Protein AF-A0A820FW17-F1 (afdb_monomer_lite)

Organism: NCBI:txid433720

Radius of gyration: 15.19 Å; chains: 1; bounding box: 33×35×38 Å

pLDDT: mean 90.96, std 7.45, range [53.25, 98.19]

Structure (mmCIF, N/CA/C/O backbone):
data_AF-A0A820FW17-F1
#
_entry.id   AF-A0A820FW17-F1
#
loop_
_atom_site.group_PDB
_atom_site.id
_atom_site.type_symbol
_atom_site.label_atom_id
_atom_site.label_alt_id
_atom_site.label_comp_id
_atom_site.label_asym_id
_atom_site.label_entity_id
_atom_site.label_seq_id
_atom_site.pdbx_PDB_ins_code
_atom_site.Cartn_x
_atom_site.Cartn_y
_atom_site.Cartn_z
_atom_site.occupancy
_atom_site.B_iso_or_equiv
_atom_site.auth_seq_id
_atom_site.auth_comp_id
_atom_site.auth_asym_id
_atom_site.auth_atom_id
_atom_site.pdbx_PDB_model_num
ATOM 1 N N . MET A 1 1 ? -8.948 -3.973 7.802 1.00 91.62 1 MET A N 1
ATOM 2 C CA . MET A 1 1 ? -8.197 -4.962 7.002 1.00 91.62 1 MET A CA 1
ATOM 3 C C . MET A 1 1 ? -8.538 -4.764 5.540 1.00 91.62 1 MET A C 1
ATOM 5 O O . MET A 1 1 ? -9.638 -4.302 5.262 1.00 91.62 1 MET A O 1
ATOM 9 N N . THR A 1 2 ? -7.633 -5.099 4.635 1.00 94.81 2 THR A N 1
ATOM 10 C CA . THR A 1 2 ? -7.810 -4.974 3.189 1.00 94.81 2 THR A CA 1
ATOM 11 C C . THR A 1 2 ? -7.684 -6.327 2.517 1.00 94.81 2 THR A C 1
ATOM 13 O O . THR A 1 2 ? -7.082 -7.251 3.072 1.00 94.81 2 THR A O 1
ATOM 16 N N . ALA A 1 3 ? -8.319 -6.442 1.358 1.00 93.38 3 ALA A N 1
ATOM 17 C CA . ALA A 1 3 ? -8.291 -7.650 0.561 1.00 93.38 3 ALA A CA 1
ATOM 18 C C . ALA A 1 3 ? -6.934 -7.851 -0.133 1.00 93.38 3 ALA A C 1
ATOM 20 O O . ALA A 1 3 ? -6.073 -6.964 -0.142 1.00 93.38 3 ALA A O 1
ATOM 21 N N . THR A 1 4 ? -6.766 -9.037 -0.707 1.00 91.81 4 THR A N 1
ATOM 22 C CA . THR A 1 4 ? -5.729 -9.378 -1.686 1.00 91.81 4 THR A CA 1
ATOM 23 C C . THR A 1 4 ? -6.380 -10.007 -2.923 1.00 91.81 4 THR A C 1
ATOM 25 O O . THR A 1 4 ? -7.594 -10.207 -2.970 1.00 91.81 4 THR A O 1
ATOM 28 N N . SER A 1 5 ? -5.573 -10.354 -3.919 1.00 87.19 5 SER A N 1
ATOM 29 C CA . SER A 1 5 ? -5.986 -11.172 -5.063 1.00 87.19 5 SER A CA 1
ATOM 30 C C . SER A 1 5 ? -5.488 -12.604 -4.906 1.00 87.19 5 SER A C 1
ATOM 32 O O . SER A 1 5 ? -4.535 -12.848 -4.164 1.00 87.19 5 SER A O 1
ATOM 34 N N . HIS A 1 6 ? -6.122 -13.529 -5.628 1.00 82.00 6 HIS A N 1
ATOM 35 C CA . HIS A 1 6 ? -5.799 -14.956 -5.588 1.00 82.00 6 HIS A CA 1
ATOM 36 C C . HIS A 1 6 ? -4.338 -15.244 -5.977 1.00 82.00 6 HIS A C 1
ATOM 38 O O . HIS A 1 6 ? -3.636 -15.968 -5.274 1.00 82.00 6 HIS A O 1
ATOM 44 N N . ASP A 1 7 ? -3.857 -14.632 -7.063 1.00 83.38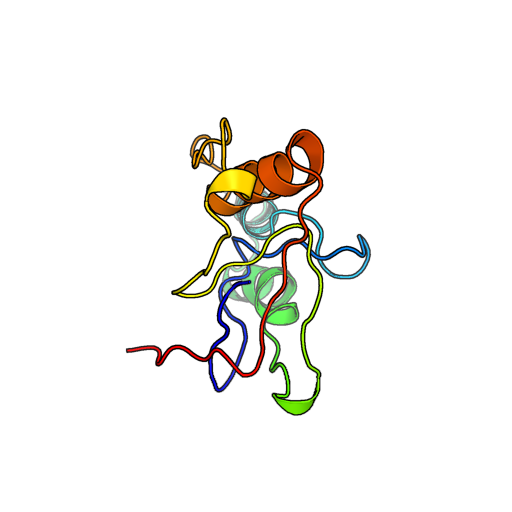 7 ASP A N 1
ATOM 45 C CA . ASP A 1 7 ? -2.537 -14.959 -7.608 1.00 83.38 7 ASP A CA 1
ATOM 46 C C . ASP A 1 7 ? -1.434 -14.084 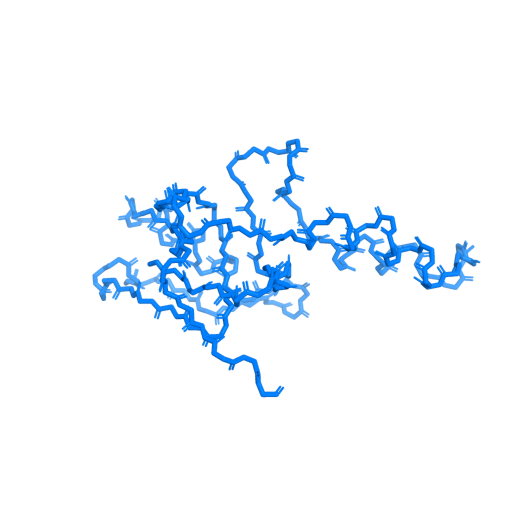-7.017 1.00 83.38 7 ASP A C 1
ATOM 48 O O . ASP A 1 7 ? -0.484 -14.584 -6.422 1.00 83.38 7 ASP A O 1
ATOM 52 N N . THR A 1 8 ? -1.542 -12.764 -7.147 1.00 84.69 8 THR A N 1
ATOM 53 C CA . THR A 1 8 ? -0.518 -11.839 -6.650 1.00 84.69 8 THR A CA 1
ATOM 54 C C . THR A 1 8 ? -1.135 -10.585 -6.072 1.00 84.69 8 THR A C 1
ATOM 56 O O . THR A 1 8 ? -2.062 -10.020 -6.652 1.00 84.69 8 THR A O 1
ATOM 59 N N . TYR A 1 9 ? -0.562 -10.085 -4.982 1.00 82.06 9 TYR A N 1
ATOM 60 C CA . TYR A 1 9 ? -0.859 -8.746 -4.503 1.00 82.06 9 TYR A CA 1
ATOM 61 C C . TYR A 1 9 ? -0.264 -7.725 -5.487 1.00 82.06 9 TYR A C 1
ATOM 63 O O . TYR A 1 9 ? 0.958 -7.606 -5.594 1.00 82.06 9 TYR A O 1
ATOM 71 N N . TYR A 1 10 ? -1.124 -7.030 -6.234 1.00 78.81 10 TYR A N 1
ATOM 72 C CA . TYR A 1 10 ? -0.709 -6.182 -7.358 1.00 78.81 10 TYR A CA 1
ATOM 73 C C . TYR A 1 10 ? -0.838 -4.678 -7.090 1.00 78.81 10 TYR A C 1
ATOM 75 O O . TYR A 1 10 ? -0.148 -3.889 -7.734 1.00 78.81 10 TYR A O 1
ATOM 83 N N . ASP A 1 11 ? -1.694 -4.259 -6.153 1.00 83.75 11 ASP A N 1
ATOM 84 C CA . ASP A 1 11 ? -1.913 -2.840 -5.855 1.00 83.75 11 ASP A CA 1
ATOM 85 C C . ASP A 1 11 ? -0.840 -2.317 -4.889 1.00 83.75 11 ASP A C 1
ATOM 87 O O . ASP A 1 11 ? -1.019 -2.076 -3.688 1.00 83.75 11 ASP A O 1
ATOM 91 N N . ILE A 1 12 ? 0.350 -2.203 -5.468 1.00 92.44 12 ILE A N 1
ATOM 92 C CA . ILE A 1 12 ? 1.550 -1.710 -4.814 1.00 92.44 12 ILE A CA 1
ATOM 93 C C . ILE A 1 12 ? 1.549 -0.179 -4.682 1.00 92.44 12 ILE A C 1
ATOM 95 O O . ILE A 1 12 ? 2.376 0.369 -3.959 1.00 92.44 12 ILE A O 1
ATOM 99 N N . TRP A 1 13 ? 0.615 0.536 -5.325 1.00 93.06 13 TRP A N 1
ATOM 100 C CA . TRP A 1 13 ? 0.510 1.989 -5.165 1.00 93.06 13 TRP A CA 1
ATOM 101 C C . TRP A 1 13 ? 0.103 2.344 -3.732 1.00 93.06 13 TRP A C 1
ATOM 103 O O . TRP A 1 13 ? 0.735 3.196 -3.095 1.00 93.06 13 TRP A O 1
ATOM 113 N N . ALA A 1 14 ? -0.875 1.612 -3.191 1.00 95.12 14 ALA A N 1
ATOM 114 C CA . ALA A 1 14 ? -1.338 1.747 -1.814 1.00 95.12 14 ALA A CA 1
ATOM 115 C C . ALA A 1 14 ? -0.405 1.099 -0.773 1.00 95.12 14 ALA A C 1
ATOM 117 O O . ALA A 1 14 ? -0.507 1.418 0.417 1.00 95.12 14 ALA A O 1
ATOM 118 N N . LEU A 1 15 ? 0.473 0.173 -1.175 1.00 95.56 15 LEU A N 1
ATOM 119 C CA . LEU A 1 15 ? 1.255 -0.651 -0.251 1.00 95.56 15 LEU A CA 1
ATOM 120 C C . LEU A 1 15 ? 2.375 0.134 0.438 1.00 95.56 15 LEU A C 1
ATOM 122 O O . LEU A 1 15 ? 3.259 0.694 -0.204 1.00 95.56 15 LEU A O 1
ATOM 126 N N . ARG A 1 16 ? 2.376 0.113 1.769 1.00 96.12 16 ARG A N 1
ATOM 127 C CA . ARG A 1 16 ? 3.464 0.589 2.626 1.00 96.12 16 ARG A CA 1
ATOM 128 C C . ARG A 1 16 ? 3.666 -0.421 3.748 1.00 96.12 16 ARG A C 1
ATOM 130 O O . ARG A 1 16 ? 2.832 -0.529 4.646 1.00 96.12 16 ARG A O 1
ATOM 137 N N . THR A 1 17 ? 4.748 -1.184 3.709 1.00 95.62 17 THR A N 1
ATOM 138 C CA . THR A 1 17 ? 5.083 -2.174 4.738 1.00 95.62 17 THR A CA 1
ATOM 139 C C . THR A 1 17 ? 5.561 -1.500 6.020 1.00 95.62 17 THR A C 1
ATOM 141 O O . THR A 1 17 ? 5.918 -0.324 6.020 1.00 95.62 17 THR A O 1
ATOM 144 N N . LEU A 1 18 ? 5.597 -2.244 7.130 1.00 95.75 18 LEU A N 1
ATOM 145 C CA . LEU A 1 18 ? 6.211 -1.773 8.382 1.00 95.75 18 LEU A CA 1
ATOM 146 C C . LEU A 1 18 ? 7.747 -1.720 8.318 1.00 95.75 18 LEU A C 1
ATOM 148 O O . LEU A 1 18 ? 8.358 -0.958 9.061 1.00 95.75 18 LEU A O 1
ATOM 152 N N . SER A 1 19 ? 8.366 -2.515 7.439 1.00 92.94 19 SER A N 1
ATOM 153 C CA . SER A 1 19 ? 9.810 -2.473 7.200 1.00 92.94 19 SER A CA 1
ATOM 154 C C . SER A 1 19 ? 10.143 -1.516 6.062 1.00 92.94 19 SER A C 1
ATOM 156 O O . SER A 1 19 ? 9.571 -1.634 4.978 1.00 92.94 19 SER A O 1
ATOM 158 N N . ASP A 1 20 ? 11.104 -0.622 6.275 1.00 88.50 20 ASP A N 1
ATOM 159 C CA . ASP A 1 20 ? 11.577 0.295 5.232 1.00 88.50 20 ASP A CA 1
ATOM 160 C C . ASP A 1 20 ? 12.435 -0.420 4.178 1.00 88.50 20 ASP A C 1
ATOM 162 O O . ASP A 1 20 ? 12.511 0.029 3.037 1.00 88.50 20 ASP A O 1
ATOM 166 N N . SER A 1 21 ? 13.021 -1.571 4.533 1.00 87.25 21 SER A N 1
ATOM 167 C CA . SER A 1 21 ? 13.810 -2.399 3.613 1.00 87.25 21 SER A CA 1
ATOM 168 C C . SER A 1 21 ? 12.968 -3.219 2.636 1.00 87.25 21 SER A C 1
ATOM 170 O O . SER A 1 21 ? 13.507 -3.701 1.645 1.00 87.25 21 SER A O 1
ATOM 172 N N . VAL A 1 22 ? 11.670 -3.398 2.914 1.00 87.25 22 VAL A N 1
ATOM 173 C CA . VAL A 1 22 ? 10.762 -4.149 2.038 1.00 87.25 22 VAL A CA 1
ATOM 174 C C . VAL A 1 22 ? 10.112 -3.180 1.056 1.00 87.25 22 VAL A C 1
ATOM 176 O O . VAL A 1 22 ? 10.512 -3.131 -0.102 1.00 87.25 22 VAL A O 1
ATOM 179 N N . MET A 1 23 ? 9.151 -2.371 1.509 1.00 90.19 23 MET A N 1
ATOM 180 C CA . MET A 1 23 ? 8.481 -1.391 0.657 1.00 90.19 23 MET A CA 1
ATOM 181 C C . MET A 1 23 ? 7.739 -0.329 1.485 1.00 90.19 23 MET A C 1
ATOM 183 O O . MET A 1 23 ? 6.535 -0.428 1.709 1.00 90.19 23 MET A O 1
ATOM 187 N N . ASN A 1 24 ? 8.437 0.721 1.926 1.00 93.25 24 ASN A N 1
ATOM 188 C CA . ASN A 1 24 ? 7.821 1.885 2.585 1.00 93.25 24 ASN A CA 1
ATOM 189 C C . ASN A 1 24 ? 8.031 3.192 1.797 1.00 93.25 24 ASN A C 1
ATOM 191 O O . ASN A 1 24 ? 8.445 4.213 2.338 1.00 93.25 24 ASN A O 1
ATOM 195 N N . TYR A 1 25 ? 7.793 3.159 0.490 1.00 92.31 25 TYR A N 1
ATOM 196 C CA . TYR A 1 25 ? 7.887 4.331 -0.380 1.00 92.31 25 TYR A CA 1
ATOM 197 C C . TYR A 1 25 ? 6.917 4.197 -1.553 1.00 92.31 25 TYR A C 1
ATOM 199 O O . TYR A 1 25 ? 6.370 3.122 -1.795 1.00 92.31 25 TYR A O 1
ATOM 207 N N . ASP A 1 26 ? 6.699 5.296 -2.273 1.00 92.44 26 ASP A N 1
ATOM 208 C CA . ASP A 1 26 ? 5.911 5.279 -3.499 1.00 92.44 26 ASP A CA 1
ATOM 209 C C . ASP A 1 26 ? 6.774 4.842 -4.688 1.00 92.44 26 ASP A C 1
ATOM 211 O O . ASP A 1 26 ? 7.699 5.546 -5.101 1.00 92.44 26 ASP A O 1
ATOM 215 N N . VAL A 1 27 ? 6.493 3.652 -5.215 1.00 91.31 27 VAL A N 1
ATOM 216 C CA . VAL A 1 27 ? 7.201 3.092 -6.373 1.00 91.31 27 VAL A CA 1
ATOM 217 C C . VAL A 1 27 ? 6.964 3.905 -7.641 1.00 91.31 27 VAL A C 1
ATOM 219 O O . VAL A 1 27 ? 7.880 4.026 -8.448 1.00 91.31 27 VAL A O 1
ATOM 222 N N . TRP A 1 28 ? 5.788 4.514 -7.804 1.00 90.69 28 TRP A N 1
ATOM 223 C CA . TRP A 1 28 ? 5.423 5.225 -9.028 1.00 90.69 28 TRP A CA 1
ATOM 224 C C . TRP A 1 28 ? 6.091 6.590 -9.123 1.00 90.69 28 TRP A C 1
ATOM 226 O O . TRP A 1 28 ? 6.461 7.004 -10.217 1.00 90.69 28 TRP A O 1
ATOM 236 N N . HIS A 1 29 ? 6.362 7.234 -7.984 1.00 89.94 29 HIS A N 1
ATOM 237 C CA . HIS A 1 29 ? 7.247 8.400 -7.954 1.00 89.94 29 HIS A CA 1
ATOM 238 C C . HIS A 1 29 ? 8.643 8.054 -8.491 1.00 89.94 29 HIS A C 1
ATOM 240 O O . HIS A 1 29 ? 9.160 8.762 -9.348 1.00 89.94 29 HIS A O 1
ATOM 246 N N . ARG A 1 30 ? 9.225 6.919 -8.074 1.00 88.56 30 ARG A N 1
ATOM 247 C CA . ARG A 1 30 ? 10.542 6.494 -8.582 1.00 88.56 30 ARG A CA 1
ATOM 248 C C . ARG A 1 30 ? 10.526 6.138 -10.065 1.00 88.56 30 ARG A C 1
ATOM 250 O O . ARG A 1 30 ? 11.490 6.439 -10.762 1.00 88.56 30 ARG A O 1
ATOM 257 N N . VAL A 1 31 ? 9.456 5.495 -10.537 1.00 90.62 31 VAL A N 1
ATOM 258 C CA . VAL A 1 31 ? 9.255 5.241 -11.972 1.00 90.62 31 VAL A CA 1
ATOM 259 C C . VAL A 1 31 ? 9.232 6.571 -12.726 1.00 90.62 31 VAL A C 1
ATOM 261 O O . VAL A 1 31 ? 10.004 6.748 -13.664 1.00 90.62 31 VAL A O 1
ATOM 264 N N . SER A 1 32 ? 8.434 7.536 -12.259 1.00 88.56 32 SER A N 1
ATOM 265 C CA . SER A 1 32 ? 8.329 8.861 -12.875 1.00 88.56 32 SER A CA 1
ATOM 266 C C . SER A 1 32 ? 9.667 9.604 -12.924 1.00 88.56 32 SER A C 1
ATOM 268 O O . SER A 1 32 ? 9.957 10.238 -13.934 1.00 88.56 32 SER A O 1
ATOM 270 N N . ASP A 1 33 ? 10.494 9.524 -11.877 1.00 87.75 33 ASP A N 1
ATOM 271 C CA . ASP A 1 33 ? 11.814 10.175 -11.836 1.00 87.75 33 ASP A CA 1
ATOM 272 C C . ASP A 1 33 ? 12.791 9.588 -12.877 1.00 87.75 33 ASP A C 1
ATOM 274 O O . ASP A 1 33 ? 13.596 10.302 -13.493 1.00 87.75 33 ASP A O 1
ATOM 278 N N . LEU A 1 34 ? 12.723 8.274 -13.102 1.00 87.00 34 LEU A N 1
ATOM 279 C CA . LEU A 1 34 ? 13.599 7.561 -14.035 1.00 87.00 34 LEU A CA 1
ATOM 280 C C . LEU A 1 34 ? 13.121 7.627 -15.484 1.00 87.00 34 LEU A C 1
ATOM 282 O O . LEU A 1 34 ? 13.943 7.597 -16.394 1.00 87.00 34 LEU A O 1
ATOM 286 N N . GLU A 1 35 ? 11.819 7.756 -15.709 1.00 85.38 35 GLU A N 1
ATOM 287 C CA . GLU A 1 35 ? 11.231 7.873 -17.047 1.00 85.38 35 GLU A CA 1
ATOM 288 C C . GLU A 1 35 ? 11.170 9.320 -17.549 1.00 85.38 35 GLU A C 1
ATOM 290 O O . GLU A 1 35 ? 10.601 9.601 -18.605 1.00 85.38 35 GLU A O 1
ATOM 295 N N . THR A 1 36 ? 11.791 10.258 -16.826 1.00 81.69 36 THR A N 1
ATOM 296 C CA . THR A 1 36 ? 11.938 11.632 -17.306 1.00 81.69 36 THR A CA 1
ATOM 297 C C . THR A 1 36 ? 12.684 11.671 -18.649 1.00 81.69 36 THR A C 1
ATOM 299 O O . THR A 1 36 ? 13.591 10.863 -18.882 1.00 81.69 36 THR A O 1
ATOM 302 N N . PRO A 1 37 ? 12.395 12.658 -19.525 1.00 72.75 37 PRO A N 1
ATOM 303 C CA . PRO A 1 37 ? 13.036 12.771 -20.842 1.00 72.75 37 PRO A CA 1
ATOM 304 C C . PRO A 1 37 ? 14.572 12.849 -20.810 1.00 72.75 37 PRO A C 1
ATOM 306 O O . PRO A 1 37 ? 15.223 12.645 -21.829 1.00 72.75 37 PRO A O 1
ATOM 309 N N . LEU A 1 38 ? 15.155 13.171 -19.652 1.00 72.19 38 LEU A N 1
ATOM 310 C CA . LEU A 1 38 ? 16.598 13.275 -19.446 1.00 72.19 38 LEU A CA 1
ATOM 311 C C . LEU A 1 38 ? 17.269 11.922 -19.156 1.00 72.19 38 LEU A C 1
ATOM 313 O O . LEU A 1 38 ? 18.463 11.784 -19.409 1.00 72.19 38 LEU A O 1
ATOM 317 N N . ASN A 1 39 ? 16.530 10.941 -18.629 1.00 69.81 39 ASN A N 1
ATOM 318 C CA . ASN A 1 39 ? 17.096 9.700 -18.096 1.00 69.81 39 ASN A CA 1
ATOM 319 C C . ASN A 1 39 ? 17.032 8.506 -19.073 1.00 69.81 39 ASN A C 1
ATOM 321 O O . ASN A 1 39 ? 17.761 7.540 -18.869 1.00 69.81 39 ASN A O 1
ATOM 325 N N . ASN A 1 40 ? 16.245 8.580 -20.159 1.00 72.75 40 ASN A N 1
ATOM 326 C CA . ASN A 1 40 ? 16.222 7.632 -21.296 1.00 72.75 40 ASN A CA 1
ATOM 327 C C . ASN A 1 40 ? 16.161 6.124 -20.945 1.00 72.75 40 ASN A C 1
ATOM 329 O O . ASN A 1 40 ? 16.509 5.276 -21.773 1.00 72.75 40 ASN A O 1
ATOM 333 N N . TYR A 1 41 ? 15.709 5.753 -19.745 1.00 84.31 41 TYR A N 1
ATOM 334 C CA . TYR A 1 41 ? 15.549 4.348 -19.384 1.00 84.31 41 TYR A CA 1
ATOM 335 C C . TYR A 1 41 ? 14.335 3.738 -20.091 1.00 84.31 41 TYR A C 1
ATOM 337 O O . TYR A 1 41 ? 13.295 4.371 -20.264 1.00 84.31 41 TYR A O 1
ATOM 345 N N . CYS A 1 42 ? 14.461 2.472 -20.490 1.00 87.75 42 CYS A N 1
ATOM 346 C CA . CYS A 1 42 ? 13.343 1.711 -21.036 1.00 87.75 42 CYS A CA 1
ATOM 347 C C . CYS A 1 42 ? 12.286 1.478 -19.947 1.00 87.75 42 CYS A C 1
ATOM 349 O O . CYS A 1 42 ? 12.608 0.887 -18.913 1.00 87.75 42 CYS A O 1
ATOM 351 N N . HIS A 1 43 ? 11.032 1.861 -20.215 1.00 87.75 43 HIS A N 1
ATOM 352 C CA . HIS A 1 43 ? 9.901 1.680 -19.296 1.00 87.75 43 HIS A CA 1
ATOM 353 C C . HIS A 1 43 ? 9.813 0.250 -18.750 1.00 87.75 43 HIS A C 1
ATOM 355 O O . HIS A 1 43 ? 9.700 0.045 -17.547 1.00 87.75 43 HIS A O 1
ATOM 361 N N . ALA A 1 44 ? 9.961 -0.760 -19.615 1.00 90.50 44 ALA A N 1
ATOM 362 C CA . ALA A 1 44 ? 9.903 -2.161 -19.197 1.00 90.50 44 ALA A CA 1
ATOM 363 C C . ALA A 1 44 ? 10.980 -2.508 -18.155 1.00 90.50 44 ALA A C 1
ATOM 365 O O . ALA A 1 44 ? 10.697 -3.190 -17.176 1.00 90.50 44 ALA A O 1
ATOM 366 N N . SER A 1 45 ? 12.204 -1.997 -18.323 1.00 90.75 45 SER A N 1
ATOM 367 C CA . SER A 1 45 ? 13.299 -2.238 -17.377 1.00 90.75 45 SER A CA 1
ATOM 368 C C . SER A 1 45 ? 13.084 -1.517 -16.045 1.00 90.75 45 SER A C 1
ATOM 370 O O . SER A 1 45 ? 13.379 -2.084 -14.993 1.00 90.75 45 SER A O 1
ATOM 372 N N . VAL A 1 46 ? 12.556 -0.290 -16.074 1.00 92.12 46 VAL A N 1
ATOM 373 C CA . VAL A 1 46 ? 12.220 0.481 -14.865 1.00 92.12 46 VAL A CA 1
ATOM 374 C C . VAL A 1 46 ? 11.084 -0.200 -14.105 1.00 92.12 46 VAL A C 1
ATOM 376 O O . VAL A 1 46 ? 11.200 -0.453 -12.905 1.00 92.12 46 VAL A O 1
ATOM 379 N N . TYR A 1 47 ? 10.016 -0.566 -14.813 1.00 92.31 47 TYR A N 1
ATOM 380 C CA . TYR A 1 47 ? 8.882 -1.295 -14.263 1.00 92.31 47 TYR A CA 1
ATOM 381 C C . TYR A 1 47 ? 9.318 -2.623 -13.634 1.00 92.31 47 TYR A C 1
ATOM 383 O O . TYR A 1 47 ? 9.001 -2.890 -12.473 1.00 92.31 47 TYR A O 1
ATOM 391 N N . ASP A 1 48 ? 10.095 -3.438 -14.351 1.00 92.56 48 ASP A N 1
ATOM 392 C CA . ASP A 1 48 ? 10.564 -4.727 -13.839 1.00 92.56 48 ASP A CA 1
ATOM 393 C C . ASP A 1 48 ? 11.460 -4.569 -12.605 1.00 92.56 48 ASP A C 1
ATOM 395 O O . ASP A 1 48 ? 11.337 -5.346 -11.658 1.00 92.56 48 ASP A O 1
ATOM 399 N N . GLY A 1 49 ? 12.327 -3.552 -12.587 1.00 91.25 49 GLY A N 1
ATOM 400 C CA . GLY A 1 49 ? 13.270 -3.308 -11.496 1.00 91.25 49 GLY A CA 1
ATOM 401 C C . GLY A 1 49 ? 12.669 -2.659 -10.247 1.00 91.25 49 GLY A C 1
ATOM 402 O O . GLY A 1 49 ? 13.247 -2.790 -9.170 1.00 91.25 49 GLY A O 1
ATOM 403 N N . ILE A 1 50 ? 11.534 -1.961 -10.364 1.00 91.81 50 ILE A N 1
ATOM 404 C CA . ILE A 1 50 ? 10.967 -1.150 -9.269 1.00 91.81 50 ILE A CA 1
ATOM 405 C C . ILE A 1 50 ? 9.589 -1.628 -8.848 1.00 91.81 50 ILE A C 1
ATOM 407 O O . ILE A 1 50 ? 9.320 -1.722 -7.655 1.00 91.81 50 ILE A O 1
ATOM 411 N N . VAL A 1 51 ? 8.713 -1.910 -9.806 1.00 92.56 51 VAL A N 1
ATOM 412 C CA . VAL A 1 51 ? 7.315 -2.264 -9.555 1.00 92.56 51 VAL A CA 1
ATOM 413 C C . VAL A 1 51 ? 7.191 -3.775 -9.416 1.00 92.56 51 VAL A C 1
ATOM 415 O O . VAL A 1 51 ? 6.748 -4.279 -8.381 1.00 92.56 51 VAL A O 1
ATOM 418 N N . ARG A 1 52 ? 7.632 -4.520 -10.433 1.00 92.00 52 ARG A N 1
ATOM 419 C CA . ARG A 1 52 ? 7.385 -5.963 -10.526 1.00 92.00 52 ARG A CA 1
ATOM 420 C C . ARG A 1 52 ? 8.036 -6.762 -9.402 1.00 92.00 52 ARG A C 1
ATOM 422 O O . ARG A 1 52 ? 7.488 -7.779 -8.984 1.00 92.00 52 ARG A O 1
ATOM 429 N N . ILE A 1 53 ? 9.160 -6.290 -8.859 1.00 91.56 53 ILE A N 1
ATOM 430 C CA . ILE A 1 53 ? 9.824 -6.939 -7.721 1.00 91.56 53 ILE A CA 1
ATOM 431 C C . ILE A 1 53 ? 8.946 -7.017 -6.465 1.00 91.56 53 ILE A C 1
ATOM 433 O O . ILE A 1 53 ? 9.166 -7.919 -5.657 1.00 91.56 53 ILE A O 1
ATOM 437 N N . HIS A 1 54 ? 7.948 -6.139 -6.318 1.00 91.00 54 HIS A N 1
ATOM 438 C CA . HIS A 1 54 ? 7.053 -6.086 -5.154 1.00 91.00 54 HIS A CA 1
ATOM 439 C C . HIS A 1 54 ? 5.716 -6.795 -5.373 1.00 91.00 54 HIS A C 1
ATOM 441 O O . HIS A 1 54 ? 4.984 -7.022 -4.412 1.00 91.00 54 HIS A O 1
ATOM 447 N N . ILE A 1 55 ? 5.405 -7.192 -6.608 1.00 91.19 55 ILE A N 1
ATOM 448 C CA . ILE A 1 55 ? 4.211 -7.978 -6.922 1.00 91.19 55 ILE A CA 1
ATOM 449 C C . ILE A 1 55 ? 4.487 -9.428 -6.517 1.00 91.19 55 ILE A C 1
ATOM 451 O O . ILE A 1 55 ? 5.240 -10.144 -7.181 1.00 91.19 55 ILE A O 1
ATOM 455 N N . LYS A 1 56 ? 3.925 -9.851 -5.382 1.00 88.50 56 LYS A N 1
ATOM 456 C CA . LYS A 1 56 ? 4.184 -11.163 -4.770 1.00 88.50 56 LYS A CA 1
ATOM 457 C C . LYS A 1 56 ? 2.893 -11.930 -4.525 1.00 88.50 56 LYS A C 1
ATOM 459 O O . LYS A 1 56 ? 1.867 -11.341 -4.188 1.00 88.50 56 LYS A O 1
ATOM 464 N N . HIS A 1 57 ? 2.967 -13.253 -4.643 1.00 90.06 57 HIS A N 1
ATOM 465 C CA . HIS A 1 57 ? 1.942 -14.136 -4.095 1.00 90.06 57 HIS A CA 1
ATOM 466 C C . HIS A 1 57 ? 2.010 -14.101 -2.566 1.00 90.06 57 HIS A C 1
ATOM 468 O O . HIS A 1 57 ? 3.101 -14.177 -1.994 1.00 90.06 57 HIS A O 1
ATOM 474 N N . ILE A 1 58 ? 0.853 -13.980 -1.918 1.00 89.12 58 ILE A N 1
ATOM 475 C CA . ILE A 1 58 ? 0.727 -14.036 -0.463 1.00 89.12 58 ILE A CA 1
ATOM 476 C C . ILE A 1 58 ? -0.083 -15.294 -0.133 1.00 89.12 58 ILE A C 1
ATOM 478 O O . ILE A 1 58 ? -1.279 -15.310 -0.426 1.00 89.12 58 ILE A O 1
ATOM 482 N N . PRO A 1 59 ? 0.537 -16.329 0.461 1.00 89.88 59 PRO A N 1
ATOM 483 C CA . PRO A 1 59 ? -0.169 -17.556 0.804 1.00 89.88 59 PRO A CA 1
ATOM 484 C C . PRO A 1 59 ? -1.293 -17.303 1.815 1.00 89.88 59 PRO A C 1
ATOM 486 O O . PRO A 1 59 ? -1.135 -16.502 2.744 1.00 89.88 59 PRO A O 1
ATOM 489 N N . ILE A 1 60 ? -2.423 -17.994 1.648 1.00 90.75 60 ILE A N 1
ATOM 490 C CA . ILE A 1 60 ? -3.616 -17.804 2.488 1.00 90.75 60 ILE A CA 1
ATOM 491 C C . ILE A 1 60 ? -3.351 -18.156 3.959 1.00 90.75 60 ILE A C 1
ATOM 493 O O . ILE A 1 60 ? -3.888 -17.527 4.865 1.00 90.75 60 ILE A O 1
ATOM 497 N N . GLU A 1 61 ? -2.448 -19.103 4.201 1.00 91.12 61 GLU A N 1
ATOM 498 C CA . GLU A 1 61 ? -2.041 -19.595 5.515 1.00 91.12 61 GLU A CA 1
ATOM 499 C C . GLU A 1 61 ? -1.182 -18.609 6.322 1.00 91.12 61 GLU A C 1
ATOM 501 O O . GLU A 1 61 ? -0.911 -18.846 7.499 1.00 91.12 61 GLU A O 1
ATOM 506 N N . HIS A 1 62 ? -0.751 -17.492 5.723 1.00 89.00 62 HIS A N 1
ATOM 507 C CA . HIS A 1 62 ? 0.103 -16.509 6.394 1.00 89.00 62 HIS A CA 1
ATOM 508 C C . HIS A 1 62 ? -0.647 -15.723 7.495 1.00 89.00 62 HIS A C 1
ATOM 510 O O . HIS A 1 62 ? -0.024 -15.095 8.359 1.00 89.00 62 HIS A O 1
ATOM 516 N N . GLY A 1 63 ? -1.984 -15.746 7.492 1.00 93.25 63 GLY A N 1
ATOM 517 C CA . GLY A 1 63 ? -2.806 -14.962 8.413 1.00 93.25 63 GLY A CA 1
ATOM 518 C C . GLY A 1 63 ? -2.691 -13.450 8.178 1.00 93.25 63 GLY A C 1
ATOM 519 O O . GLY A 1 63 ? -2.195 -12.990 7.151 1.00 93.25 63 GLY A O 1
ATOM 520 N N . LEU A 1 64 ? -3.175 -12.643 9.128 1.00 95.88 64 LEU A N 1
ATOM 521 C CA . LEU A 1 64 ? -3.191 -11.181 8.989 1.00 95.88 64 LEU A CA 1
ATOM 522 C C . LEU A 1 64 ? -1.775 -10.586 8.964 1.00 95.88 64 LEU A C 1
ATOM 524 O O . LEU A 1 64 ? -1.012 -10.733 9.919 1.00 95.88 64 LEU A O 1
ATOM 528 N N . ILE A 1 65 ? -1.467 -9.816 7.919 1.00 95.50 65 ILE A N 1
ATOM 529 C CA . ILE A 1 65 ? -0.170 -9.149 7.740 1.00 95.50 65 ILE A CA 1
ATOM 530 C C . ILE A 1 65 ? -0.330 -7.668 8.053 1.00 95.50 65 ILE A C 1
ATOM 532 O O . ILE A 1 65 ? -1.032 -6.955 7.337 1.00 95.50 65 ILE A O 1
ATOM 536 N N . GLU A 1 66 ? 0.315 -7.181 9.113 1.00 97.44 66 GLU A N 1
ATOM 537 C CA . GLU A 1 66 ? 0.256 -5.757 9.444 1.00 97.44 66 GLU A CA 1
ATOM 538 C C . GLU A 1 66 ? 1.097 -4.908 8.480 1.00 97.44 66 GLU A C 1
ATOM 540 O O . GLU A 1 66 ? 2.254 -5.209 8.188 1.00 97.44 66 GLU A O 1
ATOM 545 N N . VAL A 1 67 ? 0.523 -3.789 8.046 1.00 97.19 67 VAL A N 1
ATOM 546 C CA . VAL A 1 67 ? 1.142 -2.813 7.147 1.00 97.19 67 VAL A CA 1
ATOM 547 C C . VAL A 1 67 ? 0.843 -1.386 7.610 1.00 97.19 67 VAL A C 1
ATOM 549 O O . VAL A 1 67 ? -0.071 -1.141 8.402 1.00 97.19 67 VAL A O 1
ATOM 552 N N . ARG A 1 68 ? 1.598 -0.410 7.105 1.00 97.75 68 ARG A N 1
ATOM 553 C CA . ARG A 1 68 ? 1.259 1.013 7.255 1.00 97.75 68 ARG A CA 1
ATOM 554 C C . ARG A 1 68 ? 0.073 1.381 6.369 1.00 97.75 68 ARG A C 1
ATOM 556 O O . ARG A 1 68 ? -0.810 2.097 6.820 1.00 97.75 68 ARG A O 1
ATOM 563 N N . SER A 1 69 ? 0.039 0.849 5.150 1.00 97.44 69 SER A N 1
ATOM 564 C CA . SER A 1 69 ? -1.065 0.990 4.201 1.00 97.44 69 SER A CA 1
ATOM 565 C C . SER A 1 69 ? -1.067 -0.191 3.231 1.00 97.44 69 SER A C 1
ATOM 567 O O . SER A 1 69 ? -0.012 -0.737 2.921 1.00 97.44 69 SER A O 1
ATOM 569 N N . ALA A 1 70 ? -2.246 -0.587 2.773 1.00 96.25 70 ALA A N 1
ATOM 570 C CA . ALA A 1 70 ? -2.465 -1.509 1.664 1.00 96.25 70 ALA A CA 1
ATOM 571 C C . ALA A 1 70 ? -3.913 -1.354 1.210 1.00 96.25 70 ALA A C 1
ATOM 573 O O . ALA A 1 70 ? -4.762 -0.995 2.020 1.00 96.25 70 ALA A O 1
ATOM 574 N N . PHE A 1 71 ? -4.206 -1.638 -0.048 1.00 95.19 71 PHE A N 1
ATOM 575 C CA . PHE A 1 71 ? -5.560 -1.744 -0.574 1.00 95.19 71 PHE A CA 1
ATOM 576 C C . PHE A 1 71 ? -5.505 -2.614 -1.824 1.00 95.19 71 PHE A C 1
ATOM 578 O O . PHE A 1 71 ? -4.493 -2.597 -2.503 1.00 95.19 71 PHE A O 1
ATOM 585 N N . ASN A 1 72 ? -6.539 -3.412 -2.079 1.00 91.62 72 ASN A N 1
ATOM 586 C CA . ASN A 1 72 ? -6.652 -4.206 -3.300 1.00 91.62 72 ASN A CA 1
ATOM 587 C C . ASN A 1 72 ? -8.135 -4.543 -3.516 1.00 91.62 72 ASN A C 1
ATOM 589 O O . ASN A 1 72 ? -8.641 -5.547 -3.019 1.00 91.62 72 ASN A O 1
ATOM 593 N N . GLY A 1 73 ? -8.869 -3.617 -4.134 1.00 91.31 73 GLY A N 1
ATOM 594 C CA . GLY A 1 73 ? -10.294 -3.751 -4.462 1.00 91.31 73 GLY A CA 1
ATOM 595 C C . GLY A 1 73 ? -11.275 -3.603 -3.290 1.00 91.31 73 GLY A C 1
ATOM 596 O O . GLY A 1 73 ? -12.341 -3.019 -3.471 1.00 91.31 73 GLY A O 1
ATOM 597 N N . ALA A 1 74 ? -10.940 -4.077 -2.085 1.00 93.69 74 ALA A N 1
ATOM 598 C CA . ALA A 1 74 ? -11.828 -3.987 -0.924 1.00 93.69 74 ALA A CA 1
ATOM 599 C C . ALA A 1 74 ? -11.102 -3.746 0.410 1.00 93.69 74 ALA A C 1
ATOM 601 O O . ALA A 1 74 ? -9.968 -4.176 0.635 1.00 93.69 74 ALA A O 1
ATOM 602 N N . GLY A 1 75 ? -11.800 -3.085 1.339 1.00 94.94 75 GLY A N 1
ATOM 603 C CA . GLY A 1 75 ? -11.323 -2.820 2.694 1.00 94.94 75 GLY A CA 1
ATOM 604 C C . GLY A 1 75 ? -12.462 -2.738 3.707 1.00 94.94 75 GLY A C 1
ATOM 605 O O . GLY A 1 75 ? -13.503 -2.145 3.443 1.00 94.94 75 GLY A O 1
ATOM 606 N N . LEU A 1 76 ? -12.250 -3.331 4.881 1.00 96.75 76 LEU A N 1
ATOM 607 C CA . LEU A 1 76 ? -13.160 -3.289 6.023 1.00 96.75 76 LEU A CA 1
ATOM 608 C C . LEU A 1 76 ? -12.525 -2.495 7.162 1.00 96.75 76 LEU A C 1
ATOM 610 O O . LEU A 1 76 ? -11.447 -2.846 7.663 1.00 96.75 76 LEU A O 1
ATOM 614 N N . TYR A 1 77 ? -13.222 -1.451 7.602 1.00 97.25 77 TYR A N 1
ATOM 615 C CA . TYR A 1 77 ? -12.767 -0.535 8.643 1.00 97.25 77 TYR A CA 1
ATOM 616 C C . TYR A 1 77 ? -13.788 -0.472 9.773 1.00 97.25 77 TYR A C 1
ATOM 618 O O . TYR A 1 77 ? -14.996 -0.457 9.539 1.00 97.25 77 TYR A O 1
ATOM 626 N N . LYS A 1 78 ? -13.302 -0.384 11.013 1.00 97.31 78 LYS A N 1
ATOM 627 C CA . LYS A 1 78 ? -14.159 0.035 12.123 1.00 97.31 78 LYS A CA 1
ATOM 628 C C . LYS A 1 78 ? -14.422 1.529 11.961 1.00 97.31 78 LYS A C 1
ATOM 630 O O . LYS A 1 78 ? -13.472 2.301 11.873 1.00 97.31 78 LYS A O 1
ATOM 635 N N . VAL A 1 79 ? -15.692 1.928 11.938 1.00 96.56 79 VAL A N 1
ATOM 636 C CA . VAL A 1 79 ? -16.107 3.320 11.675 1.00 96.56 79 VAL A CA 1
ATOM 637 C C . VAL A 1 79 ? -15.442 4.310 12.636 1.00 96.56 79 VAL A C 1
ATOM 639 O O . VAL A 1 79 ? -14.949 5.353 12.223 1.00 96.56 79 VAL A O 1
ATOM 642 N N . ASN A 1 80 ? -15.345 3.968 13.922 1.00 97.44 80 ASN A N 1
ATOM 643 C CA . ASN A 1 80 ? -14.687 4.831 14.904 1.00 97.44 80 ASN A CA 1
ATOM 644 C C . ASN A 1 80 ? -13.189 5.043 14.621 1.00 97.44 80 ASN A C 1
ATOM 646 O O . ASN A 1 80 ? -12.652 6.101 14.932 1.00 97.44 80 ASN A O 1
ATOM 650 N N . SER A 1 81 ? -12.522 4.069 14.001 1.00 97.56 81 SER A N 1
ATOM 651 C CA . SER A 1 81 ? -11.117 4.170 13.616 1.00 97.56 81 SER A CA 1
ATOM 652 C C . SER A 1 81 ? -10.896 5.098 12.424 1.00 97.56 81 SER A C 1
ATOM 654 O O . SER A 1 81 ? -9.755 5.476 12.191 1.00 97.56 81 SER A O 1
ATOM 656 N N . THR A 1 82 ? -11.939 5.487 11.683 1.00 97.31 82 THR A N 1
ATOM 657 C CA . THR A 1 82 ? -11.828 6.386 10.521 1.00 97.31 82 THR A CA 1
ATOM 658 C C . THR A 1 82 ? -12.220 7.827 10.837 1.00 97.31 82 THR A C 1
ATOM 660 O O . THR A 1 82 ? -12.137 8.692 9.964 1.00 97.31 82 THR A O 1
ATOM 663 N N . TYR A 1 83 ? -12.659 8.118 12.065 1.00 97.81 83 TYR A N 1
ATOM 664 C CA . TYR A 1 83 ? -13.107 9.457 12.428 1.00 97.81 83 TYR A CA 1
ATOM 665 C C . TYR A 1 83 ? -12.012 10.500 12.231 1.00 97.81 83 TYR A C 1
ATOM 667 O O . TYR A 1 83 ? -10.873 10.344 12.675 1.00 97.81 83 TYR A O 1
ATOM 675 N N . ASN A 1 84 ? -12.402 11.598 11.579 1.00 97.25 84 ASN A N 1
ATOM 676 C CA . ASN A 1 84 ? -11.543 12.735 11.268 1.00 97.25 84 ASN A CA 1
ATOM 677 C C . ASN A 1 84 ? -10.279 12.378 10.463 1.00 97.25 84 ASN A C 1
ATOM 679 O O . ASN A 1 84 ? -9.280 13.095 10.580 1.00 97.25 84 ASN A O 1
ATOM 683 N N . CYS A 1 85 ? -10.331 11.299 9.678 1.00 97.50 85 CYS A N 1
ATOM 684 C CA . CYS A 1 85 ? -9.336 10.940 8.674 1.00 97.50 85 CYS A CA 1
ATOM 685 C C . CYS A 1 85 ? -9.918 11.117 7.274 1.00 97.50 85 CYS A C 1
ATOM 687 O O . CYS A 1 85 ? -11.084 10.804 7.037 1.00 97.50 85 CYS A O 1
ATOM 689 N N . LYS A 1 86 ? -9.111 11.658 6.359 1.00 94.25 86 LYS A N 1
ATOM 690 C CA . LYS A 1 86 ? -9.531 11.978 4.994 1.00 94.25 86 LYS A CA 1
ATOM 691 C C . LYS A 1 86 ? -8.908 11.012 4.001 1.00 94.25 86 LYS A C 1
ATOM 693 O O . LYS A 1 86 ? -7.759 10.612 4.157 1.00 94.25 86 LYS A O 1
ATOM 698 N N . TYR A 1 87 ? -9.695 10.679 2.992 1.00 94.19 87 TYR A N 1
ATOM 699 C CA . TYR A 1 87 ? -9.284 9.923 1.824 1.00 94.19 87 TYR A CA 1
ATOM 700 C C . TYR A 1 87 ? -8.879 10.920 0.737 1.00 94.19 87 TYR A C 1
ATOM 702 O O . TYR A 1 87 ? -9.735 11.453 0.036 1.00 94.19 87 TYR A O 1
ATOM 710 N N . ASP A 1 88 ? -7.595 11.276 0.707 1.00 92.19 88 ASP A N 1
ATOM 711 C CA . ASP A 1 88 ? -7.061 12.329 -0.164 1.00 92.19 88 ASP A CA 1
ATOM 712 C C . ASP A 1 88 ? -5.570 12.101 -0.431 1.00 92.19 88 ASP A C 1
ATOM 714 O O . ASP A 1 88 ? -4.761 12.178 0.488 1.00 92.19 88 ASP A O 1
ATOM 718 N N . GLY A 1 89 ? -5.212 11.815 -1.682 1.00 83.25 89 GLY A N 1
ATOM 719 C CA . GLY A 1 89 ? -3.843 11.522 -2.114 1.00 83.25 89 GLY A CA 1
ATOM 720 C C . GLY A 1 89 ? -3.044 12.730 -2.608 1.00 83.25 89 GLY A C 1
ATOM 721 O O . GLY A 1 89 ? -1.888 12.574 -3.010 1.00 83.25 89 GLY A O 1
ATOM 722 N N . GLY A 1 90 ? -3.646 13.926 -2.643 1.00 82.19 90 GLY A N 1
ATOM 723 C CA . GLY A 1 90 ? -2.989 15.135 -3.152 1.00 82.19 90 GLY A CA 1
ATOM 724 C C . GLY A 1 90 ? -2.520 15.040 -4.613 1.00 82.19 90 GLY A C 1
ATOM 725 O O . GLY A 1 90 ? -1.648 15.802 -5.021 1.00 82.19 90 GLY A O 1
ATOM 726 N N . GLY A 1 91 ? -3.058 14.092 -5.389 1.00 80.12 91 GLY A N 1
ATOM 727 C CA . GLY A 1 91 ? -2.802 13.908 -6.824 1.00 80.12 91 GLY A CA 1
ATOM 728 C C . GLY A 1 91 ? -1.589 13.051 -7.200 1.00 80.12 91 GLY A C 1
ATOM 729 O O . GLY A 1 91 ? -1.528 12.593 -8.335 1.00 80.12 91 GLY A O 1
ATOM 730 N N . TYR A 1 92 ? -0.659 12.797 -6.277 1.00 83.75 92 TYR A N 1
ATOM 731 C CA . TYR A 1 92 ? 0.594 12.088 -6.589 1.00 83.75 92 TYR A CA 1
ATOM 732 C C . TYR A 1 92 ? 0.818 10.818 -5.766 1.00 83.75 92 TYR A C 1
ATOM 734 O O . TYR A 1 92 ? 1.582 9.945 -6.163 1.00 83.75 92 TYR A O 1
ATOM 742 N N . THR A 1 93 ? 0.165 10.699 -4.610 1.00 90.50 93 THR A N 1
ATOM 743 C CA . THR A 1 93 ? 0.217 9.498 -3.767 1.00 90.50 93 THR A CA 1
ATOM 744 C C . THR A 1 93 ? -1.143 8.819 -3.793 1.00 90.50 93 THR A C 1
ATOM 746 O O . THR A 1 93 ? -2.161 9.500 -3.885 1.00 90.50 93 THR A O 1
ATOM 749 N N . CYS A 1 94 ? -1.177 7.493 -3.659 1.00 94.38 94 CYS A N 1
ATOM 750 C CA . CYS A 1 94 ? -2.432 6.782 -3.446 1.00 94.38 94 CYS A CA 1
ATOM 751 C C . CYS A 1 94 ? -3.127 7.338 -2.204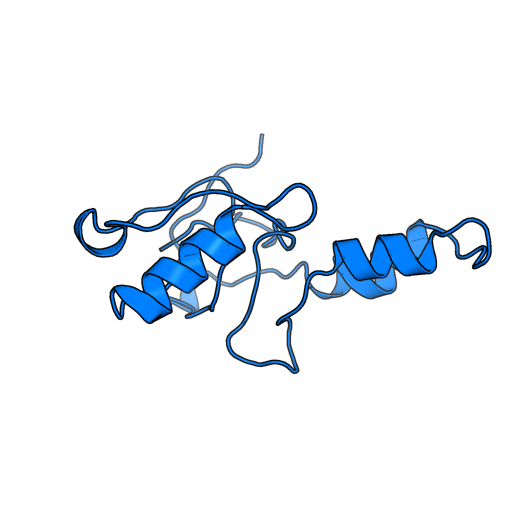 1.00 94.38 94 CYS A C 1
ATOM 753 O O . CYS A 1 94 ? -2.561 7.368 -1.113 1.00 94.38 94 CYS A O 1
ATOM 755 N N . GLU A 1 95 ? -4.371 7.745 -2.367 1.00 95.25 95 GLU A N 1
ATOM 756 C CA . GLU A 1 95 ? -5.227 8.342 -1.355 1.00 95.25 95 GLU A CA 1
ATOM 757 C C . GLU A 1 95 ? -5.501 7.428 -0.144 1.00 95.25 95 GLU A C 1
ATOM 759 O O . GLU A 1 95 ? -5.725 7.921 0.967 1.00 95.25 95 GLU A O 1
ATOM 764 N N . HIS A 1 96 ? -5.376 6.103 -0.306 1.00 96.69 96 HIS A N 1
ATOM 765 C CA . HIS A 1 96 ? -5.386 5.156 0.812 1.00 96.69 96 HIS A CA 1
ATOM 766 C C . HIS A 1 96 ? -4.208 5.351 1.771 1.00 96.69 96 HIS A C 1
ATOM 768 O O . HIS A 1 96 ? -4.365 5.108 2.966 1.00 96.69 96 HIS A O 1
ATOM 774 N N . VAL A 1 97 ? -3.040 5.788 1.292 1.00 96.81 97 VAL A N 1
ATOM 775 C CA . VAL A 1 97 ? -1.839 5.936 2.128 1.00 96.81 97 VAL A CA 1
ATOM 776 C C . VAL A 1 97 ? -2.045 6.978 3.235 1.00 96.81 97 VAL A C 1
ATOM 778 O O . VAL A 1 97 ? -1.983 6.594 4.404 1.00 96.81 97 VAL A O 1
ATOM 781 N N . PRO A 1 98 ? -2.340 8.261 2.949 1.00 96.69 98 PRO A N 1
ATOM 782 C CA . PRO A 1 98 ? -2.574 9.254 3.998 1.00 96.69 98 PRO A CA 1
ATOM 783 C C . PRO A 1 98 ? -3.816 8.936 4.840 1.00 96.69 98 PRO A C 1
ATOM 785 O O . PRO A 1 98 ? -3.818 9.196 6.045 1.00 96.69 98 PRO A O 1
ATOM 788 N N . PHE A 1 99 ? -4.839 8.305 4.255 1.00 97.69 99 PHE A N 1
ATOM 789 C CA . PHE A 1 99 ? -5.997 7.828 5.007 1.00 97.69 99 PHE A CA 1
ATOM 790 C C . PHE A 1 99 ? -5.602 6.798 6.076 1.00 97.69 99 PHE A C 1
ATOM 792 O O . PHE A 1 99 ? -5.929 6.962 7.253 1.00 97.69 99 PHE A O 1
ATOM 799 N N . HIS A 1 100 ? -4.851 5.764 5.692 1.00 98.00 100 HIS A N 1
ATOM 800 C CA . HIS A 1 100 ? -4.359 4.729 6.598 1.00 98.00 100 HIS A CA 1
ATOM 801 C C . HIS A 1 100 ? -3.372 5.264 7.630 1.00 98.00 100 HIS A C 1
ATOM 803 O O . HIS A 1 100 ? -3.471 4.896 8.800 1.00 98.00 100 HIS A O 1
ATOM 809 N N . LEU A 1 101 ? -2.459 6.154 7.237 1.00 97.00 101 LEU A N 1
ATOM 810 C CA . LEU A 1 101 ? -1.534 6.789 8.175 1.00 97.00 101 LEU A CA 1
ATOM 811 C C . LEU A 1 101 ? -2.293 7.592 9.235 1.00 97.00 101 LEU A C 1
ATOM 813 O O . LEU A 1 101 ? -2.045 7.401 10.423 1.00 97.00 101 LEU A O 1
ATOM 817 N N . CYS A 1 102 ? -3.309 8.366 8.842 1.00 97.75 102 CYS A N 1
ATOM 818 C CA . CYS A 1 102 ? -4.173 9.051 9.802 1.00 97.75 102 CYS A CA 1
ATOM 819 C C . CYS A 1 102 ? -4.883 8.072 10.749 1.00 97.75 102 CYS A C 1
ATOM 821 O O . CYS A 1 102 ? -4.880 8.284 11.962 1.00 97.75 102 CYS A O 1
ATOM 823 N N . ILE A 1 103 ? -5.463 6.982 10.228 1.00 98.06 103 ILE A N 1
ATOM 824 C CA . ILE A 1 103 ? -6.118 5.946 11.048 1.00 98.06 103 ILE A CA 1
ATOM 825 C C . ILE A 1 103 ? -5.149 5.395 12.105 1.00 98.06 103 ILE A C 1
ATOM 827 O O . ILE A 1 103 ? -5.531 5.197 13.263 1.00 98.06 103 ILE A O 1
ATOM 831 N N . ARG A 1 104 ? -3.892 5.160 11.715 1.00 97.62 104 ARG A N 1
ATOM 832 C CA . ARG A 1 104 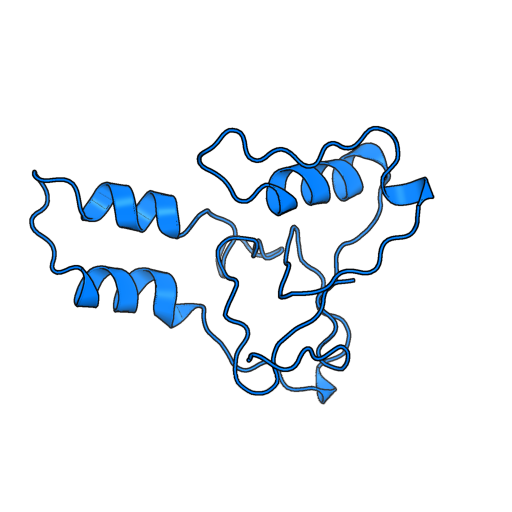? -2.852 4.630 12.600 1.00 97.62 104 ARG A CA 1
ATOM 833 C C . ARG A 1 104 ? -2.410 5.640 13.651 1.00 97.62 104 ARG A C 1
ATOM 835 O O . ARG A 1 104 ? -2.376 5.313 14.831 1.00 97.62 104 ARG A O 1
ATOM 842 N N . GLU A 1 105 ? -2.090 6.857 13.237 1.00 97.12 105 GLU A N 1
ATOM 843 C CA . GLU A 1 105 ? -1.493 7.877 14.102 1.00 97.12 105 GLU A CA 1
ATOM 844 C C . GLU A 1 105 ? -2.520 8.515 15.038 1.00 97.12 105 GLU A C 1
ATOM 846 O O . GLU A 1 105 ? -2.273 8.668 16.233 1.00 97.12 105 GLU A O 1
ATOM 851 N N . LYS A 1 106 ? -3.696 8.861 14.508 1.00 97.12 106 LYS A N 1
ATOM 852 C CA . LYS A 1 106 ? -4.723 9.602 15.244 1.00 97.12 106 LYS A CA 1
ATOM 853 C C . LYS A 1 106 ? -5.608 8.696 16.085 1.00 97.12 106 LYS A C 1
ATOM 855 O O . LYS A 1 106 ? -5.941 9.040 17.214 1.00 97.12 106 LYS A O 1
ATOM 860 N N . ASN A 1 107 ? -5.989 7.550 15.525 1.00 97.31 107 ASN A N 1
ATOM 861 C CA . ASN A 1 107 ? -6.974 6.656 16.132 1.00 97.31 107 ASN A CA 1
ATOM 862 C C . ASN A 1 107 ? -6.340 5.365 16.682 1.00 97.31 107 ASN A C 1
ATOM 864 O O . ASN A 1 107 ? -7.071 4.478 17.121 1.00 97.31 107 ASN A O 1
ATOM 868 N N . GLN A 1 108 ? -5.001 5.258 16.663 1.00 96.62 108 GLN A N 1
ATOM 869 C CA . GLN A 1 108 ? -4.217 4.133 17.203 1.00 96.62 108 GLN A CA 1
ATOM 870 C C . GLN A 1 108 ? -4.656 2.759 16.666 1.00 96.62 108 GLN A C 1
ATOM 872 O O . GLN A 1 108 ? -4.466 1.722 17.305 1.00 96.62 108 GLN A O 1
ATOM 877 N N . ALA A 1 109 ? -5.269 2.742 15.482 1.00 97.62 109 ALA A N 1
ATOM 878 C CA . ALA A 1 109 ? -5.724 1.524 14.836 1.00 97.62 109 ALA A CA 1
ATOM 879 C C . ALA A 1 109 ? -4.616 0.932 13.956 1.00 97.62 109 ALA A C 1
ATOM 881 O O . ALA A 1 109 ? -3.640 1.587 13.607 1.00 97.62 109 ALA A O 1
ATOM 882 N N . ARG A 1 110 ? -4.755 -0.342 13.591 1.00 98.06 110 ARG A N 1
ATOM 883 C CA . ARG A 1 110 ? -3.775 -1.063 12.768 1.00 98.06 110 ARG A CA 1
ATOM 884 C C . ARG A 1 110 ? -4.405 -1.439 11.434 1.00 98.06 110 ARG A C 1
ATOM 886 O O . ARG A 1 110 ? -5.586 -1.791 11.375 1.00 98.06 110 ARG A O 1
ATOM 893 N N . ILE A 1 111 ? -3.607 -1.371 10.375 1.00 98.19 111 ILE A N 1
ATOM 894 C CA . ILE A 1 111 ? -3.995 -1.805 9.031 1.00 98.19 111 ILE A CA 1
ATOM 895 C C . ILE A 1 111 ? -3.376 -3.170 8.764 1.00 98.19 111 ILE A C 1
ATOM 897 O O . ILE A 1 111 ? -2.220 -3.412 9.105 1.00 98.19 111 ILE A O 1
ATOM 901 N N . PHE A 1 112 ? -4.163 -4.053 8.160 1.00 97.81 112 PHE A N 1
ATOM 902 C CA . PHE A 1 112 ? -3.756 -5.417 7.855 1.00 97.81 112 PHE A CA 1
ATOM 903 C C . PHE A 1 112 ? -4.195 -5.792 6.452 1.00 97.81 112 PHE A C 1
ATOM 905 O O . PHE A 1 112 ? -5.328 -5.476 6.090 1.00 97.81 112 PHE A O 1
ATOM 912 N N . ILE A 1 113 ? -3.359 -6.530 5.734 1.00 96.06 113 ILE A N 1
ATOM 913 C CA . ILE A 1 113 ? -3.779 -7.352 4.599 1.00 96.06 113 ILE A CA 1
ATOM 914 C C . ILE A 1 113 ? -4.324 -8.659 5.178 1.00 96.06 113 ILE A C 1
ATOM 916 O O . ILE A 1 113 ? -3.699 -9.240 6.070 1.00 96.06 113 ILE A O 1
ATOM 920 N N . ASN A 1 114 ? -5.486 -9.107 4.705 1.00 95.81 114 ASN A N 1
ATOM 921 C CA . ASN A 1 114 ? -6.010 -10.432 5.021 1.00 95.81 114 ASN A CA 1
ATOM 922 C C . ASN A 1 114 ? -5.919 -11.339 3.778 1.00 95.81 114 ASN A C 1
ATOM 924 O O . ASN A 1 114 ? -6.730 -11.161 2.870 1.00 95.81 114 ASN A O 1
ATOM 928 N N . PRO A 1 115 ? -4.982 -12.306 3.739 1.00 93.88 115 PRO A N 1
ATOM 929 C CA . PRO A 1 115 ? -4.829 -13.242 2.623 1.00 93.88 115 PRO A CA 1
ATOM 930 C C . PRO A 1 115 ? -6.077 -14.082 2.304 1.00 93.88 115 PRO A C 1
ATOM 932 O O . PRO A 1 115 ? -6.265 -14.479 1.156 1.00 93.88 115 PRO A O 1
ATOM 935 N N . GLU A 1 116 ? -6.952 -14.311 3.288 1.00 94.25 116 GLU A N 1
ATOM 936 C CA . GLU A 1 116 ? -8.223 -15.030 3.108 1.00 94.25 116 GLU A CA 1
ATOM 937 C C . GLU A 1 116 ? -9.338 -14.135 2.541 1.00 94.25 116 GLU A C 1
ATOM 939 O O . GLU A 1 116 ? -10.321 -14.627 1.987 1.00 94.25 116 GLU A O 1
ATOM 944 N N . PHE A 1 117 ? -9.210 -12.808 2.657 1.00 93.75 117 PHE A N 1
ATOM 945 C CA . PHE A 1 117 ? -10.169 -11.868 2.084 1.00 93.75 117 PHE A CA 1
ATOM 946 C C . PHE A 1 117 ? -9.779 -11.569 0.637 1.00 93.75 117 PHE A C 1
ATOM 948 O O . PHE A 1 117 ? -9.069 -10.606 0.357 1.00 93.75 117 PHE A O 1
ATOM 955 N N . GLN A 1 118 ? -10.218 -12.425 -0.282 1.00 91.12 118 GLN A N 1
ATOM 956 C CA . GLN A 1 118 ? -9.860 -12.321 -1.693 1.00 91.12 118 GLN A CA 1
ATOM 957 C C . GLN A 1 118 ? -10.944 -11.626 -2.516 1.00 91.12 118 GLN A C 1
ATOM 959 O O . GLN A 1 118 ? -12.136 -11.884 -2.345 1.00 91.12 118 GLN A O 1
ATOM 964 N N . VAL A 1 119 ? -10.517 -10.768 -3.440 1.00 87.75 119 VAL A N 1
ATOM 965 C CA . VAL A 1 119 ? -11.367 -10.222 -4.503 1.00 87.75 119 VAL A CA 1
ATOM 966 C C . VAL A 1 119 ? -11.005 -10.873 -5.835 1.00 87.75 119 VAL A C 1
ATOM 968 O O . VAL A 1 119 ? -9.828 -11.065 -6.148 1.00 87.75 119 VAL A O 1
ATOM 971 N N . SER A 1 120 ? -12.017 -11.223 -6.627 1.00 77.12 120 SER A N 1
ATOM 972 C CA . SER A 1 120 ? -11.817 -11.672 -8.004 1.00 77.12 120 SER A CA 1
ATOM 973 C C . SER A 1 120 ? -11.463 -10.464 -8.866 1.00 77.12 120 SER A C 1
ATOM 975 O O . SER A 1 120 ? -12.260 -9.537 -8.996 1.00 77.12 120 SER A O 1
ATOM 977 N N . SER A 1 121 ? -10.266 -10.462 -9.441 1.00 60.16 121 SER A N 1
ATOM 978 C CA . SER A 1 121 ? -9.909 -9.547 -10.523 1.00 60.16 121 SER A CA 1
ATOM 979 C C . SER A 1 121 ? -10.714 -9.923 -11.770 1.00 60.16 121 SER A C 1
ATOM 981 O O . SER A 1 121 ? -10.664 -11.078 -12.196 1.00 60.16 121 SER A O 1
ATOM 983 N N . VAL A 1 122 ? -11.491 -8.969 -12.290 1.00 53.25 122 VAL A N 1
ATOM 984 C CA . VAL A 1 122 ? -12.183 -9.049 -13.591 1.00 53.25 122 VAL A CA 1
ATOM 985 C C . VAL A 1 122 ? -11.214 -8.895 -14.752 1.00 53.25 122 VAL A C 1
ATOM 987 O O . VAL A 1 122 ? 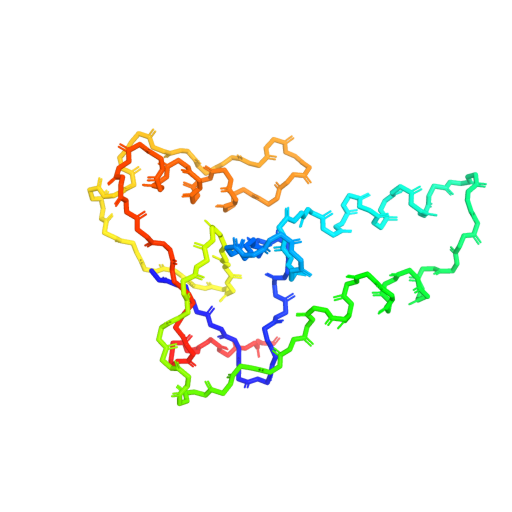-10.245 -8.117 -14.603 1.00 53.25 122 VAL A O 1
#

Secondary structure (DSSP, 8-state):
-EEEESS-B---SS-EES-HHHH-S-HHHHHHHHSSTTT---HHHHHHHHTGGG-B---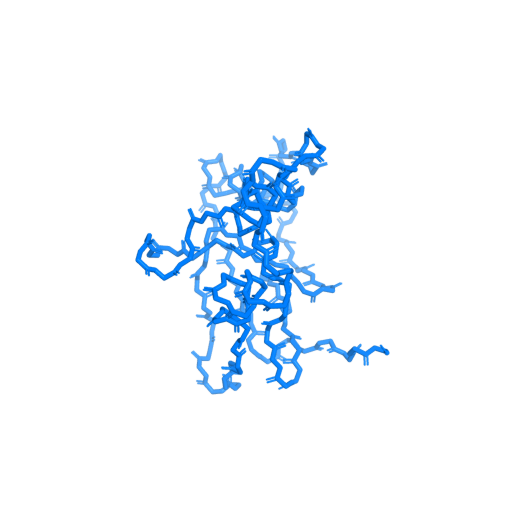GGG--EEEEE--BSBB---GGGGTT-----TTTS-THHHHHHHHHHHH---EEEEEEEEE---

Foldseek 3Di:
DAEAAQFWRQPLLFFAAPDVVQHHDGLVVVLVVCPPPVNPDDSVVSCVVRRVVNTGDDDQVPFKGWGLTGYDPDDDDDPQLQPPADQDQPPPGHSRNSSSNCSCPVVVDIDIYRHNRHDDDD

Sequence (122 aa):
MTATSHDTYYDIWALRTLSDSVMNYDVWHRVSDLETPLNNYCHASVYDGIVRIHIKHIPIEHGLIEVRSAFNGAGLYKVNSTYNCKYDGGGYTCEHVPFHLCIREKNQARIFINPEFQVSSV